Protein AF-A0A948BQM0-F1 (afdb_monomer_lite)

Structure (mmCIF, N/CA/C/O backbone):
data_AF-A0A948BQM0-F1
#
_entry.id   AF-A0A948BQM0-F1
#
loop_
_atom_site.group_PDB
_atom_site.id
_atom_site.type_symbol
_atom_site.label_atom_id
_atom_site.label_alt_id
_atom_site.label_comp_id
_atom_site.label_asym_id
_atom_site.label_entity_id
_atom_site.label_seq_id
_atom_site.pdbx_PDB_ins_code
_atom_site.Cartn_x
_atom_site.Cartn_y
_atom_site.Cartn_z
_atom_site.occupancy
_atom_site.B_iso_or_equiv
_atom_site.auth_seq_id
_atom_site.auth_comp_id
_atom_site.auth_asym_id
_atom_site.auth_atom_id
_atom_site.pdbx_PDB_model_num
ATOM 1 N N . HIS A 1 1 ? -0.023 0.177 2.074 1.00 94.75 1 HIS A N 1
ATOM 2 C CA . HIS A 1 1 ? -1.414 -0.100 1.642 1.00 94.75 1 HIS A CA 1
ATOM 3 C C . HIS A 1 1 ? -1.669 0.747 0.402 1.00 94.75 1 HIS A C 1
ATOM 5 O O . HIS A 1 1 ? -1.148 1.854 0.361 1.00 94.75 1 HIS A O 1
ATOM 11 N N . THR A 1 2 ? -2.398 0.280 -0.611 1.00 96.12 2 THR A N 1
ATOM 12 C CA . THR A 1 2 ? -2.691 1.095 -1.807 1.00 96.12 2 TH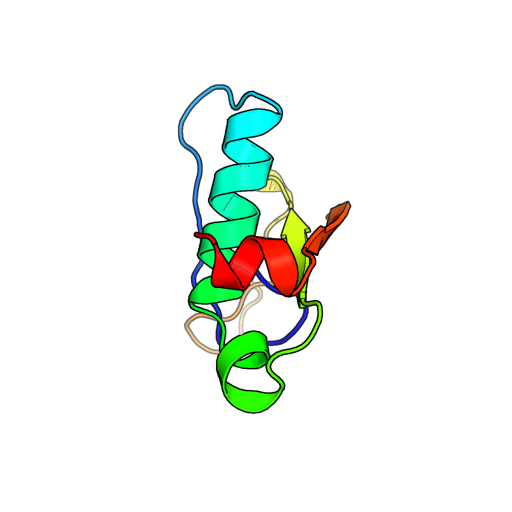R A CA 1
ATOM 13 C C . THR A 1 2 ? -3.600 2.283 -1.499 1.00 96.12 2 THR A C 1
ATOM 15 O O . THR A 1 2 ? -4.286 2.294 -0.475 1.00 96.12 2 THR A O 1
ATOM 18 N N . ALA A 1 3 ? -3.612 3.281 -2.382 1.00 93.75 3 ALA A N 1
ATOM 19 C CA . ALA A 1 3 ? -4.524 4.420 -2.287 1.00 93.75 3 ALA A CA 1
ATOM 20 C C . ALA A 1 3 ? -5.994 3.980 -2.391 1.00 93.75 3 ALA A C 1
ATOM 22 O O . ALA A 1 3 ? -6.852 4.453 -1.645 1.00 93.75 3 ALA A O 1
ATOM 23 N N . LYS A 1 4 ? -6.277 3.014 -3.276 1.00 92.75 4 LYS A N 1
ATOM 24 C CA . LYS A 1 4 ? -7.587 2.361 -3.375 1.00 92.75 4 LYS A CA 1
ATOM 25 C C . LYS A 1 4 ? -7.755 1.266 -2.311 1.00 92.75 4 LYS A C 1
ATOM 27 O O . LYS A 1 4 ? -6.761 0.666 -1.890 1.00 92.75 4 LYS A O 1
ATOM 32 N N . PRO A 1 5 ? -8.993 0.984 -1.866 1.00 91.44 5 PRO A N 1
ATOM 33 C CA . PRO A 1 5 ? -9.268 -0.117 -0.947 1.00 91.44 5 PRO A CA 1
ATOM 34 C C . PRO A 1 5 ? -8.984 -1.485 -1.586 1.00 91.44 5 PRO A C 1
ATOM 36 O O . PRO A 1 5 ? -8.872 -1.611 -2.804 1.00 91.44 5 PRO A O 1
ATOM 39 N N . GLY A 1 6 ? -8.903 -2.523 -0.749 1.00 92.06 6 GLY A N 1
ATOM 40 C CA . GLY A 1 6 ? -8.744 -3.905 -1.211 1.00 92.06 6 GLY A CA 1
ATOM 41 C C . GLY A 1 6 ? -7.290 -4.336 -1.414 1.00 92.06 6 GLY A C 1
ATOM 42 O O . GLY A 1 6 ? -7.012 -5.147 -2.293 1.00 92.06 6 GLY A O 1
ATOM 43 N N . SER A 1 7 ? -6.358 -3.806 -0.619 1.00 93.75 7 SER A N 1
ATOM 44 C CA . SER A 1 7 ? -4.958 -4.252 -0.603 1.00 93.75 7 SER A CA 1
ATOM 45 C C . SER A 1 7 ? -4.538 -4.732 0.783 1.00 93.75 7 SER A C 1
ATOM 47 O O . SER A 1 7 ? -5.159 -4.351 1.778 1.00 93.75 7 SER A O 1
ATOM 49 N N . PRO A 1 8 ? -3.477 -5.545 0.889 1.00 94.44 8 PRO A N 1
ATOM 50 C CA . PRO A 1 8 ? -2.950 -5.932 2.187 1.00 94.44 8 PRO A CA 1
ATOM 51 C C . PRO A 1 8 ? -2.295 -4.754 2.927 1.00 94.44 8 PRO A C 1
ATOM 53 O O . PRO A 1 8 ? -1.714 -3.836 2.335 1.00 94.44 8 PRO A O 1
ATOM 56 N N . PHE A 1 9 ? -2.304 -4.833 4.259 1.00 93.62 9 PHE A N 1
ATOM 57 C CA . PHE A 1 9 ? -1.418 -4.035 5.106 1.00 93.62 9 PHE A CA 1
ATOM 58 C C . PHE A 1 9 ? -0.045 -4.704 5.179 1.00 93.62 9 PHE A C 1
ATOM 60 O O . PHE A 1 9 ? 0.147 -5.684 5.897 1.00 93.62 9 PHE A O 1
ATOM 67 N N . VAL A 1 10 ? 0.916 -4.166 4.431 1.00 96.31 10 VAL A N 1
ATOM 68 C CA . VAL A 1 10 ? 2.306 -4.636 4.448 1.00 96.31 10 VAL A CA 1
ATOM 69 C C . VAL A 1 10 ? 3.069 -3.886 5.536 1.00 96.31 10 VAL A C 1
ATOM 71 O O . VAL A 1 10 ? 3.275 -2.678 5.438 1.00 96.31 10 VAL A O 1
ATOM 74 N N . ASN A 1 11 ? 3.456 -4.605 6.590 1.00 95.50 11 ASN A N 1
ATOM 75 C CA . ASN A 1 11 ? 4.106 -4.038 7.768 1.00 95.50 11 ASN A CA 1
ATOM 76 C C . ASN A 1 11 ? 5.590 -4.412 7.798 1.00 95.50 11 ASN A C 1
ATOM 78 O O . ASN A 1 11 ? 5.923 -5.567 8.058 1.00 95.50 11 ASN A O 1
ATOM 82 N N . ILE A 1 12 ? 6.476 -3.431 7.623 1.00 94.75 12 ILE A N 1
ATOM 83 C CA . ILE A 1 12 ? 7.923 -3.624 7.785 1.00 94.75 12 ILE A CA 1
ATOM 84 C C . ILE A 1 12 ? 8.269 -3.510 9.273 1.00 94.75 12 ILE A C 1
ATOM 86 O O . ILE A 1 12 ? 7.885 -2.546 9.941 1.00 94.75 12 ILE A O 1
ATOM 90 N N . LYS A 1 13 ? 8.959 -4.513 9.819 1.00 92.44 13 LYS A N 1
ATOM 91 C CA . LYS A 1 13 ? 9.381 -4.539 11.226 1.00 92.44 13 LYS A CA 1
ATOM 92 C C . LYS A 1 13 ? 10.807 -4.005 11.353 1.00 92.44 13 LYS A C 1
ATOM 94 O O . LYS A 1 13 ? 11.674 -4.368 10.570 1.00 92.44 13 LYS A O 1
ATOM 99 N N . GLY A 1 14 ? 11.057 -3.179 12.369 1.00 91.44 14 GLY A N 1
ATOM 100 C CA . GLY A 1 14 ? 12.379 -2.599 12.616 1.00 91.44 14 GLY A CA 1
ATOM 101 C C . GLY A 1 14 ? 12.708 -1.415 11.702 1.00 91.44 14 GLY A C 1
ATOM 102 O O . GLY A 1 14 ? 11.818 -0.681 11.267 1.00 91.44 14 GLY A O 1
ATOM 103 N N . ARG A 1 15 ? 14.004 -1.186 11.462 1.00 90.81 15 ARG A N 1
ATOM 104 C CA . ARG A 1 15 ? 14.488 -0.105 10.595 1.00 90.81 15 ARG A CA 1
ATOM 105 C C . ARG A 1 15 ? 14.445 -0.569 9.139 1.00 90.81 15 ARG A C 1
ATOM 107 O O . ARG A 1 15 ? 15.148 -1.506 8.791 1.00 90.81 15 ARG A O 1
ATOM 114 N N . ALA A 1 16 ? 13.654 0.113 8.316 1.00 92.69 16 ALA A N 1
ATOM 115 C CA . ALA A 1 16 ? 13.552 -0.157 6.886 1.00 92.69 16 ALA A CA 1
ATOM 116 C C . ALA A 1 16 ? 14.578 0.666 6.093 1.00 92.69 16 ALA A C 1
ATOM 118 O O . ALA A 1 16 ? 14.756 1.862 6.353 1.00 92.69 16 ALA A O 1
ATOM 119 N N . SER A 1 17 ? 15.231 0.033 5.124 1.00 96.06 17 SER A N 1
ATOM 120 C CA . SER A 1 17 ? 15.978 0.709 4.065 1.00 96.06 17 SER A CA 1
ATOM 121 C C . SER A 1 17 ? 15.033 1.221 2.971 1.00 96.06 17 SER A C 1
ATOM 123 O O . SER A 1 17 ? 13.841 0.911 2.950 1.00 96.06 17 SER A O 1
ATOM 125 N N . HIS A 1 18 ? 15.566 2.010 2.036 1.00 94.31 18 HIS A N 1
ATOM 126 C CA . HIS A 1 18 ? 14.799 2.441 0.866 1.00 94.31 18 HIS A CA 1
ATOM 127 C C . HIS A 1 18 ? 14.352 1.244 0.011 1.00 94.31 18 HIS A C 1
ATOM 129 O O . HIS A 1 18 ? 13.219 1.229 -0.462 1.00 94.31 18 HIS A O 1
ATOM 135 N N . GLN A 1 19 ? 15.206 0.225 -0.136 1.00 95.25 19 GLN A N 1
ATOM 136 C CA . GLN A 1 19 ? 14.876 -0.967 -0.915 1.00 95.25 19 GLN A CA 1
ATOM 137 C C . GLN A 1 19 ? 13.757 -1.781 -0.254 1.00 95.25 19 GLN A C 1
ATOM 139 O O . GLN A 1 19 ? 12.815 -2.160 -0.938 1.00 95.25 19 GLN A O 1
ATOM 144 N N . ASP A 1 20 ? 13.784 -1.946 1.074 1.00 96.31 20 ASP A N 1
ATOM 145 C CA . ASP A 1 20 ? 12.717 -2.658 1.800 1.00 96.31 20 ASP A CA 1
ATOM 146 C C . ASP A 1 20 ? 11.350 -1.996 1.590 1.00 96.31 20 ASP A C 1
ATOM 148 O O . ASP A 1 20 ? 10.328 -2.666 1.456 1.00 96.31 20 ASP A O 1
ATOM 152 N N . ILE A 1 21 ? 11.330 -0.659 1.563 1.00 96.00 21 ILE A N 1
ATOM 153 C CA . ILE A 1 21 ? 10.118 0.121 1.311 1.00 96.00 21 ILE A CA 1
ATOM 154 C C . ILE A 1 21 ? 9.620 -0.107 -0.118 1.00 96.00 21 ILE A C 1
ATOM 156 O O . ILE A 1 21 ? 8.416 -0.285 -0.309 1.00 96.00 21 ILE A O 1
ATOM 160 N N . LEU A 1 22 ? 10.520 -0.113 -1.105 1.00 96.75 22 LEU A N 1
ATOM 161 C CA . LEU A 1 22 ? 10.166 -0.377 -2.499 1.00 96.75 22 LEU A CA 1
ATOM 162 C C . LEU A 1 22 ? 9.629 -1.797 -2.683 1.00 96.75 22 LEU A C 1
ATOM 164 O O . LEU A 1 22 ? 8.542 -1.953 -3.232 1.00 96.75 22 LEU A O 1
ATOM 168 N N . ASP A 1 23 ? 10.319 -2.813 -2.168 1.00 96.62 23 ASP A N 1
ATOM 169 C CA . ASP A 1 23 ? 9.901 -4.213 -2.291 1.00 96.62 23 ASP A CA 1
ATOM 170 C C . ASP A 1 23 ? 8.546 -4.444 -1.611 1.00 96.62 23 ASP A C 1
ATOM 172 O O . ASP A 1 23 ? 7.638 -5.049 -2.185 1.00 96.62 23 ASP A O 1
ATOM 176 N N . ALA A 1 24 ? 8.353 -3.876 -0.416 1.00 97.25 24 ALA A N 1
ATOM 177 C CA . ALA A 1 24 ? 7.073 -3.911 0.284 1.00 97.25 24 ALA A CA 1
ATOM 178 C C . ALA A 1 24 ? 5.960 -3.183 -0.487 1.00 97.25 24 ALA A C 1
ATOM 180 O O . ALA A 1 24 ? 4.808 -3.628 -0.479 1.00 97.25 24 ALA A O 1
ATOM 181 N N . ALA A 1 25 ? 6.278 -2.069 -1.150 1.00 97.38 25 ALA A N 1
ATOM 182 C CA . ALA A 1 25 ? 5.320 -1.327 -1.958 1.00 97.38 25 ALA A CA 1
ATOM 183 C C . ALA A 1 25 ? 4.933 -2.098 -3.228 1.00 97.38 25 ALA A C 1
ATOM 185 O O . ALA A 1 25 ? 3.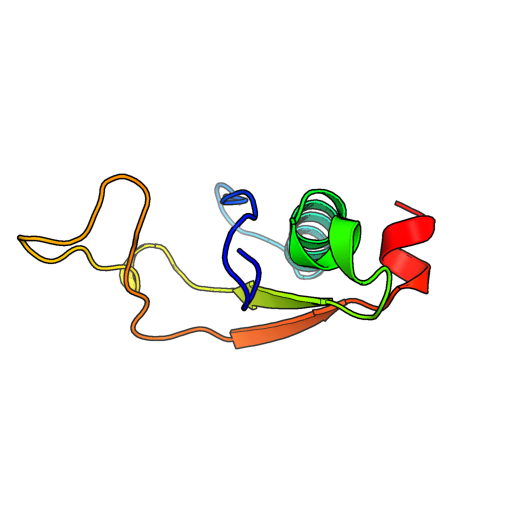743 -2.179 -3.536 1.00 97.38 25 ALA A O 1
ATOM 186 N N . ILE A 1 26 ? 5.893 -2.726 -3.915 1.00 97.88 26 ILE A N 1
ATOM 187 C CA . ILE A 1 26 ? 5.630 -3.575 -5.084 1.00 97.88 26 ILE A CA 1
ATOM 188 C C . ILE A 1 26 ? 4.784 -4.784 -4.678 1.00 97.88 26 ILE A C 1
ATOM 190 O O . ILE A 1 26 ? 3.764 -5.047 -5.314 1.00 97.88 26 ILE A O 1
ATOM 194 N N . PHE A 1 27 ? 5.124 -5.457 -3.574 1.00 97.88 27 PHE A N 1
ATOM 195 C CA . PHE A 1 27 ? 4.321 -6.548 -3.017 1.00 97.88 27 PHE A CA 1
ATOM 196 C C . PHE A 1 27 ? 2.887 -6.091 -2.698 1.00 97.88 27 PHE A C 1
ATOM 198 O O . PHE A 1 27 ? 1.912 -6.745 -3.074 1.00 97.88 27 PHE A O 1
ATOM 205 N N . CYS A 1 28 ? 2.734 -4.936 -2.040 1.00 97.81 28 CYS A N 1
ATOM 206 C CA . CYS A 1 28 ? 1.426 -4.363 -1.718 1.00 97.81 28 CYS A CA 1
ATOM 207 C C . CYS A 1 28 ? 0.597 -4.092 -2.981 1.00 97.81 28 CYS A C 1
ATOM 209 O O . CYS A 1 28 ? -0.581 -4.444 -3.024 1.00 97.81 28 CYS A O 1
ATOM 211 N N . ALA A 1 29 ? 1.220 -3.508 -4.008 1.00 97.62 29 ALA A N 1
ATOM 212 C CA . ALA A 1 29 ? 0.587 -3.234 -5.290 1.00 97.62 29 ALA A CA 1
ATOM 213 C C . ALA A 1 29 ? 0.188 -4.529 -6.016 1.00 97.62 29 ALA A C 1
ATOM 215 O O . ALA A 1 29 ? -0.963 -4.654 -6.433 1.00 97.62 29 ALA A O 1
ATOM 216 N N . LYS A 1 30 ? 1.086 -5.520 -6.098 1.00 97.19 30 LYS A N 1
ATOM 217 C CA . LYS A 1 30 ? 0.866 -6.818 -6.762 1.00 97.19 30 LYS A CA 1
ATOM 218 C C . LYS A 1 30 ? -0.361 -7.558 -6.240 1.00 97.19 30 LYS A C 1
ATOM 220 O O . LYS A 1 30 ? -1.109 -8.140 -7.022 1.00 97.19 30 LYS A O 1
ATOM 225 N N . HIS A 1 31 ? -0.568 -7.522 -4.927 1.00 97.12 31 HIS A N 1
ATOM 226 C CA . HIS A 1 31 ? -1.672 -8.205 -4.250 1.00 97.12 31 HIS A CA 1
ATOM 227 C C . HIS A 1 31 ? -2.881 -7.296 -3.984 1.00 97.12 31 HIS A C 1
ATOM 229 O O . HIS A 1 31 ? -3.747 -7.638 -3.179 1.00 97.12 31 HIS A O 1
ATOM 235 N N . SER A 1 32 ? -2.952 -6.133 -4.634 1.00 97.00 32 SER A N 1
ATOM 236 C CA . SER A 1 32 ? -4.078 -5.213 -4.496 1.00 97.00 32 SER A CA 1
ATOM 237 C C . SER A 1 32 ? -5.206 -5.509 -5.483 1.00 97.00 32 SER A C 1
ATOM 239 O O . SER A 1 32 ? -4.992 -5.967 -6.608 1.00 97.00 32 SER A O 1
ATOM 241 N N . GLN A 1 33 ? -6.426 -5.169 -5.075 1.00 96.31 33 GLN A N 1
ATOM 242 C CA . GLN A 1 33 ? -7.577 -5.088 -5.964 1.00 96.31 33 GLN A CA 1
ATOM 243 C C . GLN A 1 33 ? -7.338 -4.107 -7.124 1.00 96.31 33 GLN A C 1
ATOM 245 O O . GLN A 1 33 ? -7.744 -4.392 -8.246 1.00 96.31 33 GLN A O 1
ATOM 250 N N . ASP A 1 34 ? -6.643 -2.992 -6.877 1.00 95.88 34 ASP A N 1
ATOM 251 C CA . ASP A 1 34 ? -6.354 -1.987 -7.907 1.00 95.88 34 ASP A CA 1
ATOM 252 C C . ASP A 1 34 ? -5.557 -2.579 -9.078 1.00 95.88 34 ASP A C 1
ATOM 254 O O . ASP A 1 34 ? -5.918 -2.396 -10.240 1.00 95.88 34 ASP A O 1
ATOM 258 N N . TRP A 1 35 ? -4.522 -3.369 -8.772 1.00 97.12 35 TRP A N 1
ATOM 259 C CA . TRP A 1 35 ? -3.755 -4.086 -9.788 1.00 97.12 35 TRP A CA 1
ATOM 260 C C . TRP A 1 35 ? -4.589 -5.148 -10.503 1.00 97.12 35 TRP A C 1
ATOM 262 O O . TRP A 1 35 ? -4.548 -5.233 -11.729 1.00 97.12 35 TRP A O 1
ATOM 272 N N . ARG A 1 36 ? -5.344 -5.956 -9.749 1.00 95.81 36 ARG A N 1
ATOM 273 C CA . ARG A 1 36 ? -6.164 -7.035 -10.315 1.00 95.81 36 ARG A CA 1
ATOM 274 C C . ARG A 1 36 ? -7.167 -6.505 -11.341 1.00 95.81 36 ARG A C 1
ATOM 276 O O . ARG A 1 36 ? -7.337 -7.131 -12.384 1.00 95.81 36 ARG A O 1
ATOM 283 N N . ASP A 1 37 ? -7.800 -5.376 -11.035 1.00 95.38 37 ASP A N 1
ATOM 284 C CA . ASP A 1 37 ? -8.894 -4.833 -11.834 1.00 95.38 37 ASP A CA 1
ATOM 285 C C . ASP A 1 37 ? -8.376 -3.943 -12.991 1.00 95.38 37 ASP A C 1
ATOM 287 O O . ASP A 1 37 ? -8.968 -3.959 -14.067 1.00 95.38 37 ASP A O 1
ATOM 291 N N . ASN A 1 38 ? -7.262 -3.206 -12.814 1.00 93.25 38 ASN A N 1
ATOM 292 C CA . ASN A 1 38 ? -6.776 -2.232 -13.812 1.00 93.25 38 ASN A CA 1
ATOM 293 C C . ASN A 1 38 ? -5.498 -2.645 -14.567 1.00 93.25 38 ASN A C 1
ATOM 295 O O . ASN A 1 38 ? -5.304 -2.210 -15.695 1.00 93.25 38 ASN A O 1
ATOM 299 N N . GLN A 1 39 ? -4.609 -3.446 -13.966 1.00 93.69 39 GLN A N 1
ATOM 300 C CA . GLN A 1 39 ? -3.290 -3.826 -14.513 1.00 93.69 39 GLN A CA 1
ATOM 301 C C . GLN A 1 39 ? -2.384 -2.662 -14.986 1.00 93.69 39 GLN A C 1
ATOM 303 O O . GLN A 1 39 ? -1.508 -2.841 -15.842 1.00 93.69 39 GLN A O 1
ATOM 308 N N . GLU A 1 40 ? -2.555 -1.479 -14.397 1.00 95.94 40 GLU A N 1
ATOM 309 C CA . GLU A 1 40 ? -1.775 -0.266 -14.671 1.00 95.94 40 GLU A CA 1
ATOM 310 C C . GLU A 1 40 ? -0.886 0.123 -13.472 1.00 95.94 40 GLU A C 1
ATOM 312 O O . GLU A 1 40 ? -0.723 -0.650 -12.528 1.00 95.94 40 GLU A O 1
ATOM 317 N N . ASP A 1 41 ? -0.248 1.296 -13.528 1.00 97.12 41 ASP A N 1
ATOM 318 C CA . ASP A 1 41 ? 0.518 1.839 -12.400 1.00 97.12 41 ASP A CA 1
ATOM 319 C C . ASP A 1 41 ? -0.372 1.970 -11.149 1.00 97.12 41 ASP A C 1
ATOM 321 O O . ASP A 1 41 ? -1.501 2.455 -11.234 1.00 97.12 41 ASP A O 1
ATOM 325 N N . VAL A 1 42 ? 0.157 1.598 -9.981 1.00 97.69 42 VAL A N 1
ATOM 326 C CA . VAL A 1 42 ? -0.589 1.591 -8.711 1.00 97.69 42 VAL A CA 1
ATOM 327 C C . VAL A 1 42 ? 0.043 2.558 -7.720 1.00 97.69 42 VAL A C 1
ATOM 329 O O . VAL A 1 42 ? 1.262 2.583 -7.538 1.00 97.69 42 VAL A O 1
ATOM 332 N N . GLU A 1 43 ? -0.791 3.342 -7.044 1.00 97.81 43 GLU A N 1
ATOM 333 C CA . GLU A 1 43 ? -0.359 4.242 -5.976 1.00 97.81 43 GLU A CA 1
ATOM 334 C C . GLU A 1 43 ? -0.403 3.536 -4.620 1.00 97.81 43 GLU A C 1
ATOM 336 O O . GLU A 1 43 ? -1.424 2.974 -4.208 1.00 97.81 43 GLU A O 1
ATOM 341 N N . VAL A 1 44 ? 0.720 3.575 -3.907 1.00 97.56 44 VAL A N 1
ATOM 342 C CA . VAL A 1 44 ? 0.893 2.970 -2.588 1.00 97.56 44 VAL A CA 1
ATOM 343 C C . VAL A 1 44 ? 1.122 4.061 -1.556 1.00 97.56 44 VAL A C 1
ATOM 345 O O . VAL A 1 44 ? 2.037 4.871 -1.680 1.00 97.56 44 VAL A O 1
ATOM 348 N N . HIS A 1 45 ? 0.297 4.056 -0.513 1.00 97.56 45 HIS A N 1
ATOM 349 C CA . HIS A 1 45 ? 0.468 4.898 0.660 1.00 97.56 45 HIS A CA 1
ATOM 350 C C . HIS A 1 45 ? 1.435 4.250 1.649 1.00 97.56 45 HIS A C 1
ATOM 352 O O . HIS A 1 45 ? 1.271 3.084 2.045 1.00 97.56 45 HIS A O 1
ATOM 358 N N . ILE A 1 46 ? 2.402 5.049 2.089 1.00 96.31 46 ILE A N 1
ATOM 359 C CA . ILE A 1 46 ? 3.384 4.705 3.113 1.00 96.31 46 ILE A CA 1
ATOM 360 C C . ILE A 1 46 ? 3.167 5.625 4.298 1.00 96.31 46 ILE A C 1
ATOM 362 O O . ILE A 1 46 ? 3.108 6.841 4.165 1.00 96.31 46 ILE A O 1
ATOM 366 N N . PHE A 1 47 ? 3.041 5.039 5.478 1.00 95.56 47 PHE A N 1
ATOM 367 C CA . PHE A 1 47 ? 2.770 5.778 6.699 1.00 95.56 47 PHE A CA 1
ATOM 368 C C . PHE A 1 47 ? 3.326 5.031 7.899 1.00 95.56 47 PHE A C 1
ATOM 370 O O . PHE A 1 47 ? 3.536 3.816 7.867 1.00 95.56 47 PHE A O 1
ATOM 377 N N . LYS A 1 48 ? 3.565 5.766 8.984 1.00 94.69 48 LYS A N 1
ATOM 378 C CA . LYS A 1 48 ? 3.992 5.173 10.250 1.00 94.69 48 LYS A CA 1
ATOM 379 C C . LYS A 1 48 ? 2.765 4.754 11.049 1.00 94.69 48 LYS A C 1
ATOM 381 O O . LYS A 1 48 ? 1.725 5.403 10.997 1.00 94.69 48 LYS A O 1
ATOM 386 N N . ALA A 1 49 ? 2.916 3.719 11.871 1.00 92.12 49 ALA A N 1
ATOM 387 C CA . ALA A 1 49 ? 1.833 3.220 12.720 1.00 92.12 49 ALA A CA 1
ATOM 388 C C . ALA A 1 49 ? 1.221 4.306 13.628 1.00 92.12 49 ALA A C 1
ATOM 390 O O . ALA A 1 49 ? 0.014 4.321 13.834 1.00 92.12 49 ALA A O 1
ATOM 391 N N . LYS A 1 50 ? 2.035 5.255 14.114 1.00 94.19 50 LYS A N 1
ATOM 392 C CA . LYS A 1 50 ? 1.577 6.385 14.945 1.00 94.19 50 LYS A CA 1
ATOM 393 C C . LYS A 1 50 ? 0.624 7.353 14.231 1.00 94.19 50 LYS A C 1
ATOM 395 O O . LYS A 1 50 ? -0.071 8.116 14.893 1.00 94.19 50 LYS A O 1
ATOM 400 N N . ASP A 1 51 ? 0.641 7.359 12.899 1.00 95.44 51 ASP A N 1
ATOM 401 C CA . ASP A 1 51 ? -0.190 8.235 12.075 1.00 95.44 51 ASP A CA 1
ATOM 402 C C . ASP A 1 51 ? -1.522 7.558 11.702 1.00 95.44 51 ASP A C 1
ATOM 404 O O . ASP A 1 51 ? -2.397 8.201 11.121 1.00 95.44 51 ASP A O 1
ATOM 408 N N . ILE A 1 52 ? -1.701 6.284 12.070 1.00 94.94 52 ILE A N 1
ATOM 409 C CA . ILE A 1 52 ? -2.944 5.529 11.909 1.00 94.94 52 ILE A CA 1
ATOM 410 C C . ILE A 1 52 ? -3.876 5.837 13.083 1.00 94.94 52 ILE A C 1
ATOM 412 O O . ILE A 1 52 ? -3.452 5.919 14.235 1.00 94.94 52 ILE A O 1
ATOM 416 N N . PHE A 1 53 ? -5.167 5.979 12.803 1.00 95.19 53 PHE A N 1
ATOM 417 C CA . PHE A 1 53 ? -6.201 6.116 13.819 1.00 95.19 53 PHE A CA 1
ATOM 418 C C . PHE A 1 53 ? -7.440 5.300 13.461 1.00 95.19 53 PHE A C 1
ATOM 420 O O . PHE A 1 53 ? -7.672 4.920 12.311 1.00 95.19 53 PHE A O 1
ATOM 427 N N . LYS A 1 54 ? -8.245 5.023 14.482 1.00 94.88 54 LYS A N 1
ATOM 428 C CA . LYS A 1 54 ? -9.487 4.273 14.366 1.00 94.88 54 LYS A CA 1
ATOM 429 C C . LYS A 1 54 ? -10.546 4.958 15.215 1.00 94.88 54 LYS A C 1
ATOM 431 O O . LYS A 1 54 ? -10.383 5.065 16.426 1.00 94.88 54 LYS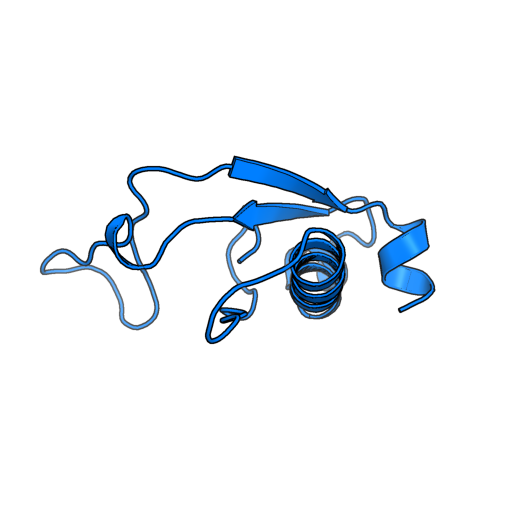 A O 1
ATOM 436 N N . GLU A 1 55 ? -11.612 5.422 14.580 1.00 95.50 55 GLU A N 1
ATOM 437 C CA . GLU A 1 55 ? -12.728 6.065 15.274 1.00 95.50 55 GLU A CA 1
ATOM 438 C C . GLU A 1 55 ? -13.847 5.070 15.571 1.00 95.50 55 GLU A C 1
ATOM 440 O O . GLU A 1 55 ? -14.025 4.055 14.881 1.00 95.50 55 GLU A O 1
ATOM 445 N N . LYS A 1 56 ? -14.629 5.383 16.606 1.00 92.88 56 LYS A N 1
ATOM 446 C CA . LYS A 1 56 ? -15.813 4.612 16.977 1.00 92.88 56 LYS A CA 1
ATOM 447 C C . LYS A 1 56 ? -16.838 4.706 15.840 1.00 92.88 56 LYS A C 1
ATOM 449 O O . LYS A 1 56 ? -17.270 5.797 15.494 1.00 92.88 56 LYS A O 1
ATOM 454 N N . GLY A 1 57 ? -17.212 3.563 15.264 1.00 93.81 57 GLY A N 1
ATOM 455 C CA . GLY A 1 57 ? -18.158 3.473 14.141 1.00 93.81 57 GLY A CA 1
ATOM 456 C C . GLY A 1 57 ? -17.522 3.139 12.788 1.00 93.81 57 GLY A C 1
ATOM 457 O O . GLY A 1 57 ? -18.235 2.786 11.851 1.00 93.81 57 GLY A O 1
ATOM 458 N N . MET A 1 58 ? -16.190 3.165 12.669 1.00 93.75 58 MET A N 1
ATOM 459 C CA . MET A 1 58 ? -15.524 2.684 11.456 1.00 93.75 58 MET A CA 1
ATOM 460 C C . MET A 1 58 ? -15.645 1.157 11.331 1.00 93.75 58 MET A C 1
ATOM 462 O O . MET A 1 58 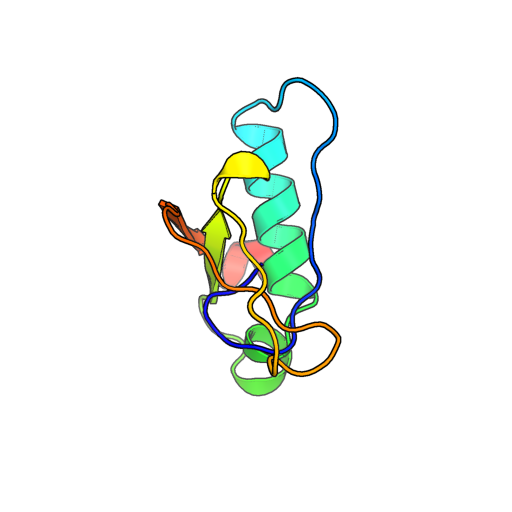? -15.314 0.434 12.274 1.00 93.75 58 MET A O 1
ATOM 466 N N . LYS A 1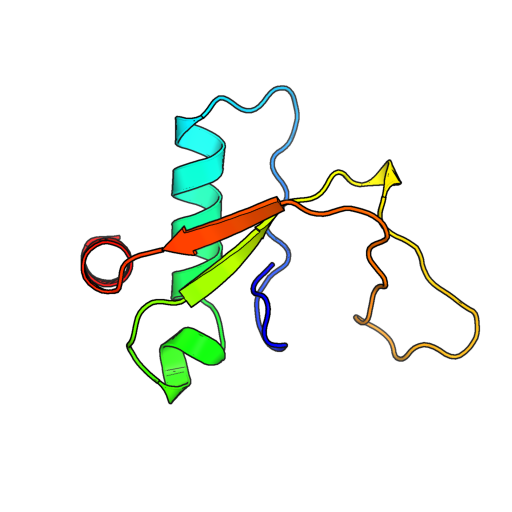 59 ? -16.006 0.663 10.138 1.00 92.25 59 LYS A N 1
ATOM 467 C CA . LYS A 1 59 ? -16.107 -0.778 9.827 1.00 92.25 59 LYS A CA 1
ATOM 468 C C . LYS A 1 59 ? -14.825 -1.532 10.167 1.00 92.25 59 LYS A C 1
ATOM 470 O O . LYS A 1 59 ? -13.728 -0.984 10.039 1.00 92.25 59 LYS A O 1
ATOM 475 N N . GLU A 1 60 ? -14.947 -2.783 10.586 1.00 89.44 60 GLU A N 1
ATOM 476 C CA . GLU A 1 60 ? -13.793 -3.646 10.837 1.00 89.44 60 GLU A CA 1
ATOM 477 C C . GLU A 1 60 ? -12.860 -3.696 9.611 1.00 89.44 60 GLU A C 1
ATOM 479 O O . GLU A 1 60 ? -13.309 -3.619 8.468 1.00 89.44 60 GLU A O 1
ATOM 484 N N . GLY A 1 61 ? -11.546 -3.683 9.849 1.00 85.44 61 GLY A N 1
ATOM 485 C CA . GLY A 1 61 ? -10.533 -3.623 8.786 1.00 85.44 61 GLY A CA 1
ATOM 486 C C . GLY A 1 61 ? -10.324 -2.251 8.124 1.00 85.44 61 GLY A C 1
ATOM 487 O O . GLY A 1 61 ? -9.382 -2.096 7.354 1.00 85.44 61 GLY A O 1
ATOM 488 N N . THR A 1 62 ? -11.138 -1.234 8.431 1.00 89.44 62 THR A N 1
ATOM 489 C CA . THR A 1 62 ? -10.923 0.143 7.939 1.00 89.44 62 THR A CA 1
ATOM 490 C C . THR A 1 62 ? -10.101 0.960 8.930 1.00 89.44 62 THR A C 1
ATOM 492 O O . THR A 1 62 ? -10.381 0.927 10.126 1.00 89.44 62 THR A O 1
ATOM 495 N N . PHE A 1 63 ? -9.141 1.746 8.455 1.00 92.00 63 PHE A N 1
ATOM 496 C CA . PHE A 1 63 ? -8.341 2.638 9.293 1.00 92.00 63 PHE A CA 1
ATOM 497 C C . PHE A 1 63 ? -8.219 4.010 8.639 1.00 92.00 63 PHE A C 1
ATOM 499 O O . PHE A 1 63 ? -8.141 4.109 7.416 1.00 92.00 63 PHE A O 1
ATOM 506 N N . GLY A 1 64 ? -8.195 5.059 9.456 1.00 93.12 64 GLY A N 1
ATOM 507 C CA . GLY A 1 64 ? -7.823 6.396 9.014 1.00 93.12 64 GLY A CA 1
ATOM 508 C C . GLY A 1 64 ? -6.311 6.585 9.105 1.00 93.12 64 GLY A C 1
ATOM 509 O O . GLY A 1 64 ? -5.660 6.013 9.981 1.00 93.12 64 GLY A O 1
ATOM 510 N N . VAL A 1 65 ? -5.744 7.404 8.221 1.00 94.69 65 VAL A N 1
ATOM 511 C CA . VAL A 1 65 ? -4.320 7.766 8.243 1.00 94.69 65 VAL A CA 1
ATOM 512 C C . VAL A 1 65 ? -4.204 9.284 8.185 1.00 94.69 65 VAL A C 1
ATOM 514 O O . VAL A 1 65 ? -4.758 9.914 7.292 1.00 94.69 65 VAL A O 1
ATOM 517 N N . LYS A 1 66 ? -3.504 9.883 9.153 1.00 93.88 66 LYS A N 1
ATOM 518 C CA . LYS A 1 66 ? -3.342 11.344 9.263 1.00 93.88 66 LYS A CA 1
ATOM 519 C C . LYS A 1 66 ? -2.276 11.885 8.317 1.00 93.88 66 LYS A C 1
ATOM 521 O O . LYS A 1 66 ? -2.418 12.983 7.794 1.00 93.88 66 LYS A O 1
ATOM 526 N N . LYS A 1 67 ? -1.177 11.143 8.170 1.00 94.81 67 LYS A N 1
ATOM 527 C CA . LYS A 1 67 ? -0.003 11.519 7.379 1.00 94.81 67 LYS A CA 1
ATOM 528 C C . LYS A 1 67 ? 0.509 10.301 6.633 1.00 94.81 67 LYS A C 1
ATOM 530 O O . LYS A 1 67 ? 0.712 9.255 7.246 1.00 94.81 67 LYS A O 1
ATOM 535 N N . PHE A 1 68 ? 0.711 10.456 5.334 1.00 96.56 68 PHE A N 1
ATOM 536 C CA . PHE A 1 68 ? 1.250 9.421 4.470 1.00 96.56 68 PHE A CA 1
ATOM 537 C C . PHE A 1 68 ? 2.003 10.049 3.301 1.00 96.56 68 PHE A C 1
ATOM 539 O O . PHE A 1 68 ? 1.670 11.147 2.860 1.00 96.56 68 PHE A O 1
ATOM 546 N N . ASP A 1 69 ? 2.987 9.314 2.806 1.00 96.25 69 ASP A N 1
ATOM 547 C CA . ASP A 1 69 ? 3.649 9.559 1.534 1.00 96.25 69 ASP A CA 1
ATOM 548 C C . ASP A 1 69 ? 3.013 8.670 0.459 1.00 96.25 69 ASP A C 1
ATOM 550 O O . ASP A 1 69 ? 2.443 7.616 0.765 1.00 96.25 69 ASP A O 1
ATOM 554 N N . VAL A 1 70 ? 3.126 9.079 -0.805 1.00 97.06 70 VAL A N 1
ATOM 555 C CA . VAL A 1 70 ? 2.617 8.320 -1.954 1.00 97.06 70 VAL A CA 1
ATOM 556 C C . VAL A 1 70 ? 3.783 7.908 -2.839 1.00 97.06 70 VAL A C 1
ATOM 558 O O . VAL A 1 70 ? 4.565 8.751 -3.276 1.00 97.06 70 VAL A O 1
ATOM 561 N N . ILE A 1 71 ? 3.878 6.613 -3.136 1.00 96.69 71 ILE A N 1
ATOM 562 C CA . ILE A 1 71 ? 4.790 6.085 -4.151 1.00 96.69 71 ILE A CA 1
ATOM 563 C C . ILE A 1 71 ? 3.968 5.479 -5.281 1.00 96.69 71 ILE A C 1
ATOM 565 O O . ILE A 1 71 ? 3.077 4.662 -5.053 1.00 96.69 71 ILE A O 1
ATOM 569 N N . LYS A 1 72 ? 4.294 5.868 -6.515 1.00 97.81 72 LYS A N 1
ATOM 570 C CA . LYS A 1 72 ? 3.704 5.301 -7.725 1.00 97.81 72 LYS A CA 1
ATOM 571 C C . LYS A 1 72 ? 4.554 4.133 -8.214 1.00 97.81 72 LYS A C 1
ATOM 573 O O . LYS A 1 72 ? 5.654 4.344 -8.719 1.00 97.81 72 LYS A O 1
ATOM 578 N N . ILE A 1 73 ? 4.031 2.919 -8.086 1.00 97.62 73 ILE A N 1
ATOM 579 C CA . ILE A 1 73 ? 4.683 1.700 -8.563 1.00 97.62 73 ILE A CA 1
ATOM 580 C C . ILE A 1 73 ? 4.302 1.467 -10.021 1.00 97.62 73 ILE A C 1
ATOM 582 O O . ILE A 1 73 ? 3.122 1.469 -10.379 1.00 97.62 73 ILE A O 1
ATOM 586 N N . LYS A 1 74 ? 5.311 1.274 -10.874 1.00 97.88 74 LYS A N 1
ATOM 587 C CA . LYS A 1 74 ? 5.103 1.070 -12.306 1.00 97.88 74 LYS A CA 1
ATOM 588 C 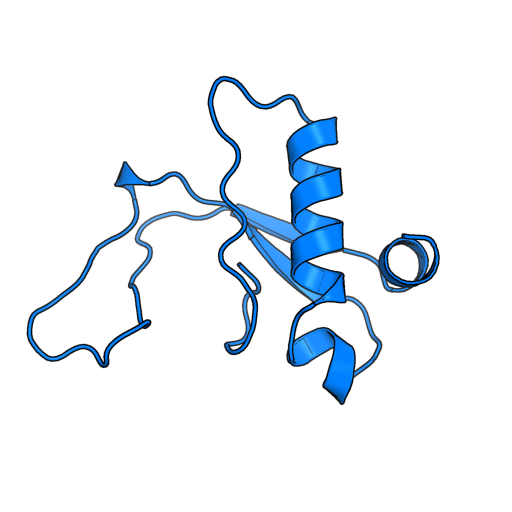C . LYS A 1 74 ? 4.599 -0.332 -12.593 1.00 97.88 74 LYS A C 1
ATOM 590 O O . LYS A 1 74 ? 5.104 -1.303 -12.036 1.00 97.88 74 LYS A O 1
ATOM 595 N N . LYS A 1 75 ? 3.684 -0.464 -13.557 1.00 97.19 75 LYS A N 1
ATOM 596 C CA . LYS A 1 75 ? 3.177 -1.781 -13.986 1.00 97.19 75 LYS A CA 1
ATOM 597 C C . LYS A 1 75 ? 4.278 -2.758 -14.404 1.00 97.19 75 LYS A C 1
ATOM 599 O O . LYS A 1 75 ? 4.133 -3.965 -14.232 1.00 97.19 75 LYS A O 1
ATOM 604 N N . GLY A 1 76 ? 5.383 -2.241 -14.946 1.00 96.75 76 GLY A N 1
ATOM 605 C CA . GLY A 1 76 ? 6.552 -3.041 -15.310 1.00 96.75 76 GLY A CA 1
ATOM 606 C C . GLY A 1 76 ? 7.202 -3.723 -14.105 1.00 96.75 76 GLY A C 1
ATOM 607 O O . GLY A 1 76 ? 7.556 -4.895 -14.201 1.00 96.75 76 GLY A O 1
ATOM 608 N N . ASP A 1 77 ? 7.293 -3.027 -12.975 1.00 96.12 77 ASP A N 1
ATOM 609 C CA . ASP A 1 77 ? 7.899 -3.552 -11.749 1.00 96.12 77 ASP A CA 1
ATOM 610 C C . ASP A 1 77 ? 6.971 -4.577 -11.089 1.00 96.12 77 ASP A C 1
ATOM 612 O O . ASP A 1 77 ? 7.408 -5.662 -10.719 1.00 96.12 77 ASP A O 1
ATOM 616 N N . ILE A 1 78 ? 5.660 -4.303 -11.071 1.00 96.00 78 ILE A N 1
ATOM 617 C CA . ILE A 1 78 ? 4.637 -5.228 -10.549 1.00 96.00 78 ILE A CA 1
ATOM 618 C C . ILE A 1 78 ? 4.609 -6.543 -11.345 1.00 96.00 78 ILE A C 1
ATOM 620 O O . ILE A 1 78 ? 4.350 -7.612 -10.795 1.00 96.00 78 ILE A O 1
ATOM 624 N N . ARG A 1 79 ? 4.857 -6.498 -12.658 1.00 95.06 79 ARG A N 1
ATOM 625 C CA . ARG A 1 79 ? 4.900 -7.706 -13.500 1.00 95.06 79 ARG A CA 1
ATOM 626 C C . ARG A 1 79 ? 6.164 -8.539 -13.297 1.00 95.06 79 ARG A C 1
ATOM 628 O O . ARG A 1 79 ? 6.090 -9.748 -13.485 1.00 95.06 79 ARG A O 1
ATOM 635 N N . LYS A 1 80 ? 7.291 -7.903 -12.966 1.00 94.31 80 LYS A N 1
ATOM 636 C CA . LYS A 1 80 ? 8.594 -8.563 -12.780 1.00 94.31 80 LYS A CA 1
ATOM 637 C C . LYS A 1 80 ? 8.779 -9.166 -11.388 1.00 94.31 80 LYS A C 1
ATOM 639 O O . LYS A 1 80 ? 9.607 -10.059 -11.245 1.00 94.31 80 LYS A O 1
ATOM 644 N N . PHE A 1 81 ? 8.047 -8.651 -10.406 1.00 87.69 81 PHE A N 1
ATOM 645 C CA . PHE A 1 81 ? 7.988 -9.152 -9.037 1.00 87.69 81 PHE A CA 1
ATOM 646 C C . PHE A 1 81 ? 7.101 -10.396 -8.932 1.00 87.69 81 PHE A C 1
ATOM 648 O O . PHE A 1 81 ? 7.536 -11.368 -8.287 1.00 87.69 81 PHE A O 1
#

Sequence (81 aa):
HTAKPGSPFVNIKGRASHQDILDAAIFCAKHSQDWRDNQEDVEVHIFKAKDIFKEKGMKEGTFGVKKFDVIKIKKGDIRKF

pLDDT: mean 94.98, std 2.44, range [85.44, 97.88]

Secondary structure (DSSP, 8-state):
-BSSSS-------SSPPHHHHHHHHHHHHHTSHHHHHH-S-EEEEE--GGGEE--TTPPTT--EESS-EEEEE-HHHHHH-

Radius of gyration: 12.87 Å; chains: 1; bounding box: 34×21×32 Å

Foldseek 3Di:
DFPDPAWDDQDDPDDDDPVNVVVSQLNRCLRGPCCVVPLFWTKDWDDDPVQWDDDDPDDPPDIDGNDTDIDTHGSVSNVVD